Protein AF-A0A094FJX5-F1 (afdb_monomer_lite)

Secondary structure (DSSP, 8-state):
-----PPP-------S-----PPPP---------HHHHHHHHS-GGGSPPPSEEEEEE-SSTTS---EEEEEE--TT--TTS---S---------SBTTTEEESS--SS--STTSEEESSTTHHHHHHHIIIII-

Foldseek 3Di:
DDDDDDDDDDDDDDPPDDPDDDDDDPDPPPDPDDPVNVVLVPDDPVPHDPDQWDWDFDDPDPPGDTDDIDIDGHDPPDDPPDDPPDDDDDDDDWDDELTQKYFCVNDPDDDDPVRIDGNDPCSVVVVVCCVPPPD

Sequence (135 aa):
MSSSGRDPKRKNDDRDDKPISPPPIKRKVQSKTTKDAVSSFFKPTSQKPPEPITWSERAVNEDTPTTLVVGKYVPPGTSNDAPPTAPRKKIAAFDLDWTLVKSISGKKFVFDAGDWKWWHPNVPLLLRKLYHEEG

Radius of gyration: 32.46 Å; chains: 1; bounding box: 49×88×65 Å

Structure (mmCIF, N/CA/C/O backbone):
data_AF-A0A094FJX5-F1
#
_entry.id   AF-A0A094FJX5-F1
#
loop_
_atom_site.group_PDB
_atom_site.id
_atom_site.type_symbol
_atom_site.label_atom_id
_atom_site.label_alt_id
_atom_site.label_comp_id
_atom_site.label_asym_id
_atom_site.label_entity_id
_atom_site.label_seq_id
_atom_site.pdbx_PDB_ins_code
_atom_site.Cartn_x
_atom_site.Cartn_y
_atom_site.Cartn_z
_atom_site.occupancy
_atom_site.B_iso_or_equiv
_atom_site.auth_seq_id
_atom_site.auth_comp_id
_atom_site.auth_asym_id
_atom_site.auth_atom_id
_atom_site.pdbx_PDB_model_num
ATOM 1 N N . MET A 1 1 ? 12.067 69.568 -34.527 1.00 37.62 1 MET A N 1
ATOM 2 C CA . MET A 1 1 ? 11.034 69.302 -35.550 1.00 37.62 1 MET A CA 1
ATOM 3 C C . MET A 1 1 ? 10.318 68.013 -35.168 1.00 37.62 1 MET A C 1
ATOM 5 O O . MET A 1 1 ? 11.012 67.048 -34.888 1.00 37.62 1 MET A O 1
ATOM 9 N N . SER A 1 2 ? 8.982 68.081 -35.095 1.00 42.41 2 SER A N 1
ATOM 10 C CA . SER A 1 2 ? 7.956 67.010 -35.101 1.00 42.41 2 SER A CA 1
ATOM 11 C C . SER A 1 2 ? 8.112 65.835 -34.117 1.00 42.41 2 SER A C 1
ATOM 13 O O . SER A 1 2 ? 8.996 65.012 -34.278 1.00 42.41 2 SER A O 1
ATOM 15 N N . SER A 1 3 ? 7.374 65.708 -33.005 1.00 38.97 3 SER A N 1
ATOM 16 C CA . SER A 1 3 ? 5.913 65.596 -32.771 1.00 38.97 3 SER A CA 1
ATOM 17 C C . SER A 1 3 ? 5.235 64.362 -33.383 1.00 38.97 3 SER A C 1
ATOM 19 O O . SER A 1 3 ? 5.080 64.294 -34.599 1.00 38.97 3 SER A O 1
ATOM 21 N N . SER A 1 4 ? 4.750 63.458 -32.524 1.00 41.53 4 SER A N 1
ATOM 22 C CA . SER A 1 4 ? 3.463 62.717 -32.576 1.00 41.53 4 SER A CA 1
ATOM 23 C C . SER A 1 4 ? 3.605 61.424 -31.754 1.00 41.53 4 SER A C 1
ATOM 25 O O . SER A 1 4 ? 4.657 60.805 -31.771 1.00 41.53 4 SER A O 1
ATOM 27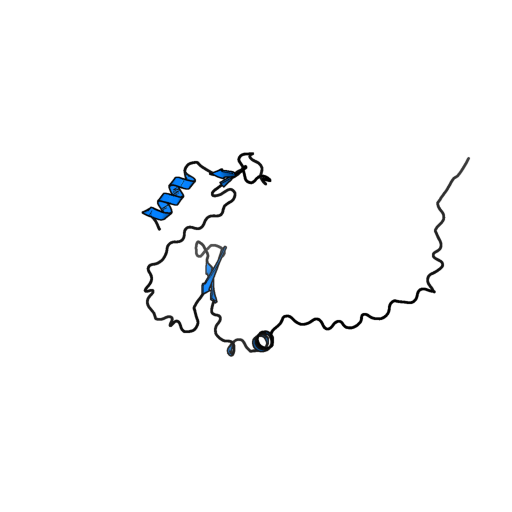 N N . GLY A 1 5 ? 2.654 60.956 -30.953 1.00 40.41 5 GLY A N 1
ATOM 28 C CA . GLY A 1 5 ? 1.347 61.452 -30.539 1.00 40.41 5 GLY A CA 1
ATOM 29 C C . GLY A 1 5 ? 0.908 60.596 -29.341 1.00 40.41 5 GLY A C 1
ATOM 30 O O . GLY A 1 5 ? 1.173 59.399 -29.310 1.00 40.41 5 GLY A O 1
ATOM 31 N N . ARG A 1 6 ? 0.321 61.217 -28.313 1.00 47.03 6 ARG A N 1
ATOM 32 C CA . ARG A 1 6 ? -0.263 60.515 -27.158 1.00 47.03 6 ARG A CA 1
ATOM 33 C C . ARG A 1 6 ? -1.703 60.145 -27.502 1.00 47.03 6 ARG A C 1
ATOM 35 O O . ARG A 1 6 ? -2.463 61.031 -27.888 1.00 47.03 6 ARG A O 1
ATOM 42 N N . ASP A 1 7 ? -2.058 58.873 -27.345 1.00 51.75 7 ASP A N 1
ATOM 43 C CA . ASP A 1 7 ? -3.420 58.379 -27.555 1.00 51.75 7 ASP A CA 1
ATOM 44 C C . ASP A 1 7 ? -4.435 59.080 -26.630 1.00 51.75 7 ASP A C 1
ATOM 46 O O . ASP A 1 7 ? -4.179 59.238 -25.428 1.00 51.75 7 ASP A O 1
ATOM 50 N N . PRO A 1 8 ? -5.598 59.510 -27.152 1.00 49.91 8 PRO A N 1
ATOM 51 C CA . PRO A 1 8 ? -6.597 60.207 -26.364 1.00 49.91 8 PRO A CA 1
ATOM 52 C C . PRO A 1 8 ? -7.368 59.258 -25.437 1.00 49.91 8 PRO A C 1
ATOM 54 O O . PRO A 1 8 ? -7.879 58.203 -25.815 1.00 49.91 8 PRO A O 1
ATOM 57 N N . LYS A 1 9 ? -7.486 59.714 -24.190 1.00 46.53 9 LYS A N 1
ATOM 58 C CA . LYS A 1 9 ? -8.285 59.161 -23.095 1.00 46.53 9 LYS A CA 1
ATOM 59 C C . LYS A 1 9 ? -9.744 58.998 -23.546 1.00 46.53 9 LYS A C 1
ATOM 61 O O . LYS A 1 9 ? -10.448 59.992 -23.720 1.00 46.53 9 LYS A O 1
ATOM 66 N N . ARG A 1 10 ? -10.207 57.757 -23.739 1.00 48.19 10 ARG A N 1
ATOM 67 C CA . ARG A 1 10 ? -11.622 57.475 -24.029 1.00 48.19 10 ARG A CA 1
ATOM 68 C C . ARG A 1 10 ? -12.478 57.887 -22.828 1.00 48.19 10 ARG A C 1
ATOM 70 O O . ARG A 1 10 ? -12.271 57.422 -21.708 1.00 48.19 10 ARG A O 1
ATOM 77 N N . LYS A 1 11 ? -13.401 58.808 -23.092 1.00 43.72 11 LYS A N 1
ATOM 78 C CA . LYS A 1 11 ? -14.428 59.320 -22.187 1.00 43.72 11 LYS A CA 1
ATOM 79 C C . LYS A 1 11 ? -15.484 58.217 -22.025 1.00 43.72 11 LYS A C 1
ATOM 81 O O . LYS A 1 11 ? -16.047 57.781 -23.022 1.00 43.72 11 LYS A O 1
ATOM 86 N N . ASN A 1 12 ? -15.684 57.724 -20.803 1.00 49.75 12 ASN A N 1
ATOM 87 C CA . ASN A 1 12 ? -16.819 56.860 -20.475 1.00 49.75 12 ASN A CA 1
ATOM 88 C C . ASN A 1 12 ? -18.057 57.755 -20.367 1.00 49.75 12 ASN A C 1
ATOM 90 O O . ASN A 1 12 ? -18.264 58.371 -19.325 1.00 49.75 12 ASN A O 1
ATOM 94 N N . ASP A 1 13 ? -18.813 57.843 -21.451 1.00 53.38 13 ASP A N 1
ATOM 95 C CA . ASP A 1 13 ? -20.212 58.275 -21.473 1.00 53.38 13 ASP A CA 1
ATOM 96 C C . ASP A 1 13 ? -21.046 57.025 -21.812 1.00 53.38 13 ASP A C 1
ATOM 98 O O . ASP A 1 13 ? -20.524 56.138 -22.483 1.00 53.38 13 ASP A O 1
ATOM 102 N N . ASP A 1 14 ? -22.284 56.938 -21.324 1.00 50.56 14 ASP A N 1
ATOM 103 C CA . ASP A 1 14 ? -23.215 55.783 -21.367 1.00 50.56 14 ASP A CA 1
ATOM 104 C C . ASP A 1 14 ? -23.138 54.788 -20.195 1.00 50.56 14 ASP A C 1
ATOM 106 O O . ASP A 1 14 ? -22.933 53.581 -20.358 1.00 50.56 14 ASP A O 1
ATOM 110 N N . ARG A 1 15 ? -23.371 55.289 -18.974 1.00 55.66 15 ARG A N 1
ATOM 111 C CA . ARG A 1 15 ? -23.609 54.457 -17.780 1.00 55.66 15 ARG A CA 1
ATOM 112 C C . ARG A 1 15 ? -25.018 54.528 -17.192 1.00 55.66 15 ARG A C 1
ATOM 114 O O . ARG A 1 15 ? -25.175 54.034 -16.085 1.00 55.66 15 ARG A O 1
ATOM 121 N N . ASP A 1 16 ? -26.030 55.024 -17.900 1.00 55.56 16 ASP A N 1
ATOM 122 C CA . ASP A 1 16 ? -27.320 55.294 -17.240 1.00 55.56 16 ASP A CA 1
ATOM 123 C C . ASP A 1 16 ? -28.585 54.714 -17.890 1.00 55.56 16 ASP A C 1
ATOM 125 O O . ASP A 1 16 ? -29.664 55.162 -17.544 1.00 55.56 16 ASP A O 1
ATOM 129 N N . ASP A 1 17 ? -28.521 53.663 -18.723 1.00 59.66 17 ASP A N 1
ATOM 130 C CA . ASP A 1 17 ? -29.757 52.996 -19.198 1.00 59.66 17 ASP A CA 1
ATOM 131 C C . ASP A 1 17 ? -29.590 51.495 -19.512 1.00 59.66 17 ASP A C 1
ATOM 133 O O . ASP A 1 17 ? -29.802 51.021 -20.631 1.00 59.66 17 ASP A O 1
ATOM 137 N N . LYS A 1 18 ? -29.224 50.685 -18.509 1.00 59.09 18 LYS A N 1
ATOM 138 C CA . LYS A 1 18 ? -29.411 49.223 -18.595 1.00 59.09 18 LYS A CA 1
ATOM 139 C C . LYS A 1 18 ? -30.232 48.724 -17.408 1.00 59.09 18 LYS A C 1
ATOM 141 O O . LYS A 1 18 ? -29.793 48.910 -16.273 1.00 59.09 18 LYS A O 1
ATOM 146 N N . PRO A 1 19 ? -31.394 48.076 -17.628 1.00 58.66 19 PRO A N 1
ATOM 147 C CA . PRO A 1 19 ? -32.206 47.565 -16.534 1.00 58.66 19 PRO A CA 1
ATOM 148 C C . PRO A 1 19 ? -31.399 46.536 -15.737 1.00 58.66 19 PRO A C 1
ATOM 150 O O . PRO A 1 19 ? -30.938 45.521 -16.264 1.00 58.66 19 PRO A O 1
ATOM 153 N N . ILE A 1 20 ? -31.192 46.846 -14.458 1.00 62.75 20 ILE A N 1
ATOM 154 C CA . ILE A 1 20 ? -30.514 45.991 -13.486 1.00 62.75 20 ILE A CA 1
ATOM 155 C C . ILE A 1 20 ? -31.331 44.702 -13.349 1.00 62.75 20 ILE A C 1
ATOM 157 O O . ILE A 1 20 ? -32.543 44.737 -13.138 1.00 62.75 20 ILE A O 1
ATOM 161 N N . SER A 1 21 ? -30.650 43.566 -13.517 1.00 62.75 21 SER A N 1
ATOM 162 C CA . SER A 1 21 ? -31.207 42.213 -13.399 1.00 62.75 21 SER A CA 1
ATOM 163 C C . SER A 1 21 ? -32.094 42.068 -12.152 1.00 62.75 21 SER A C 1
ATOM 165 O O . SER A 1 21 ? -31.715 42.570 -11.090 1.00 62.75 21 SER A O 1
ATOM 167 N N . PRO A 1 22 ? -33.227 41.338 -12.221 1.00 68.19 22 PRO A N 1
ATOM 168 C CA . PRO A 1 22 ? -34.081 41.138 -11.057 1.00 68.19 22 PRO A CA 1
ATOM 169 C C . PRO A 1 22 ? -33.326 40.402 -9.935 1.00 68.19 22 PRO A C 1
ATOM 171 O O . PRO A 1 22 ? -32.375 39.658 -10.213 1.00 68.19 22 PRO A O 1
ATOM 174 N N . PRO A 1 23 ? -33.735 40.596 -8.664 1.00 65.81 23 PRO A N 1
ATOM 175 C CA . PRO A 1 23 ? -33.085 39.963 -7.525 1.00 65.81 23 PRO A CA 1
ATOM 176 C C . PRO A 1 23 ? -33.117 38.433 -7.666 1.00 65.81 23 PRO A C 1
ATOM 178 O O . PRO A 1 23 ? -34.109 37.885 -8.161 1.00 65.81 23 PRO A O 1
ATOM 181 N N . PRO A 1 24 ? -32.069 37.717 -7.213 1.00 63.75 24 PRO A N 1
ATOM 182 C CA . PRO A 1 24 ? -32.033 36.264 -7.288 1.00 63.75 24 PRO A CA 1
ATOM 183 C C . PRO A 1 24 ? -33.261 35.665 -6.598 1.00 63.75 24 PRO A C 1
ATOM 185 O O . PRO A 1 24 ? -33.479 35.865 -5.400 1.00 63.75 24 PRO A O 1
ATOM 188 N N . ILE A 1 25 ? -34.065 34.910 -7.350 1.00 62.53 25 ILE A N 1
ATOM 189 C CA . ILE A 1 25 ? -35.153 34.105 -6.793 1.00 62.53 25 ILE A CA 1
ATOM 190 C C . ILE A 1 25 ? -34.519 33.189 -5.748 1.00 62.53 25 ILE A C 1
ATOM 192 O O . ILE A 1 25 ? -33.605 32.427 -6.072 1.00 62.53 25 ILE A O 1
ATOM 196 N N . LYS A 1 26 ? -34.973 33.278 -4.490 1.00 62.00 26 LYS A N 1
ATOM 197 C CA . LYS A 1 26 ? -34.487 32.439 -3.387 1.00 62.00 26 LYS A CA 1
ATOM 198 C C . LYS A 1 26 ? -34.705 30.966 -3.745 1.00 62.00 26 LYS A C 1
ATOM 200 O O . LYS A 1 26 ? -35.761 30.399 -3.472 1.00 62.00 26 LYS A O 1
ATOM 205 N N . ARG A 1 27 ? -33.709 30.327 -4.362 1.00 62.47 27 ARG A N 1
ATOM 206 C CA . ARG A 1 27 ? -33.681 28.876 -4.544 1.00 62.47 27 ARG A CA 1
ATOM 207 C C . ARG A 1 27 ? -33.626 28.273 -3.146 1.00 62.47 27 ARG A C 1
ATOM 209 O O 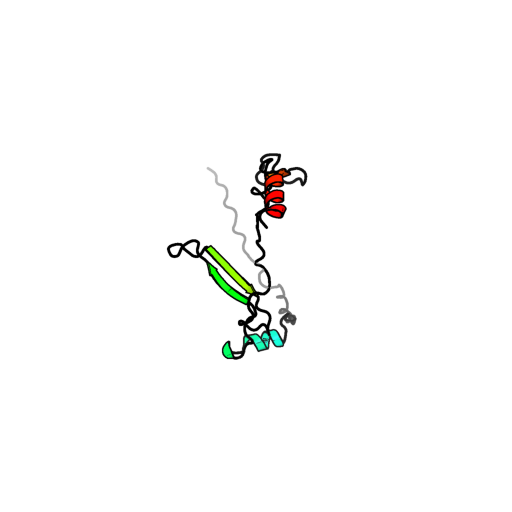. ARG A 1 27 ? -32.652 28.478 -2.425 1.00 62.47 27 ARG A O 1
ATOM 216 N N . LYS A 1 28 ? -34.672 27.542 -2.749 1.00 63.03 28 LYS A N 1
ATOM 217 C CA . LYS A 1 28 ? -34.609 26.674 -1.570 1.00 63.03 28 LYS A CA 1
ATOM 218 C C . LYS A 1 28 ? -33.540 25.622 -1.847 1.00 63.03 28 LYS A C 1
ATOM 220 O O . LYS A 1 28 ? -33.779 24.664 -2.575 1.00 63.03 28 LYS A O 1
ATOM 225 N N . VAL A 1 29 ? -32.350 25.835 -1.296 1.00 62.81 29 VAL A N 1
ATOM 226 C CA . VAL A 1 29 ? -31.304 24.818 -1.246 1.00 62.81 29 VAL A CA 1
ATOM 227 C C . VAL A 1 29 ? -31.840 23.719 -0.336 1.00 62.81 29 VAL A C 1
ATOM 229 O O . VAL A 1 29 ? -32.007 23.935 0.863 1.00 62.81 29 VAL A O 1
ATOM 232 N N . GLN A 1 30 ? -32.189 22.563 -0.902 1.00 67.19 30 GLN A N 1
ATOM 233 C CA . GLN A 1 30 ? -32.519 21.392 -0.095 1.00 67.19 30 GLN A CA 1
ATOM 234 C C . GLN A 1 30 ? -31.273 21.012 0.707 1.00 67.19 30 GLN A C 1
ATOM 236 O O . GLN A 1 30 ? -30.253 20.616 0.140 1.00 67.19 30 GLN A O 1
ATOM 241 N N . SER A 1 31 ? -31.336 21.173 2.029 1.00 68.44 31 SER A N 1
ATOM 242 C CA . SER A 1 31 ? -30.264 20.736 2.913 1.00 68.44 31 SER A CA 1
ATOM 243 C C . SER A 1 31 ? -30.155 19.216 2.838 1.00 68.44 31 SER A C 1
ATOM 245 O O . SER A 1 31 ? -31.127 18.509 3.092 1.00 68.44 31 SER A O 1
ATOM 247 N N . LYS A 1 32 ? -28.961 18.702 2.535 1.00 79.06 32 LYS A N 1
ATOM 248 C CA . LYS A 1 32 ? -28.669 17.258 2.581 1.00 79.06 32 LYS A CA 1
ATOM 249 C C . LYS A 1 32 ? -28.579 16.707 4.014 1.00 79.06 32 LYS A C 1
ATOM 251 O O . LYS A 1 32 ? -28.289 15.531 4.200 1.00 79.06 32 LYS A O 1
ATOM 256 N N . THR A 1 33 ? -28.772 17.547 5.029 1.00 76.06 33 THR A N 1
ATOM 257 C CA . THR A 1 33 ? -28.683 17.167 6.439 1.00 76.06 33 THR A CA 1
ATOM 258 C C . THR A 1 33 ? -29.986 16.519 6.909 1.00 76.06 33 THR A C 1
ATOM 260 O O . THR A 1 33 ? -31.082 16.987 6.599 1.00 76.06 33 THR A O 1
ATOM 263 N N . THR A 1 34 ? -29.880 15.427 7.665 1.00 82.56 34 THR A N 1
ATOM 264 C CA . THR A 1 34 ? -31.040 14.750 8.260 1.00 82.56 34 THR A CA 1
ATOM 265 C C . THR A 1 34 ? -31.442 15.432 9.568 1.00 82.56 34 THR A C 1
ATOM 267 O O . THR A 1 34 ? -30.601 16.007 10.262 1.00 82.56 34 THR A O 1
ATOM 270 N N . LYS A 1 35 ? -32.728 15.355 9.941 1.00 80.62 35 LYS A N 1
ATOM 271 C CA . LYS A 1 35 ? -33.215 15.876 11.235 1.00 80.62 35 LYS A CA 1
ATOM 272 C C . LYS A 1 35 ? -32.438 15.284 12.416 1.00 80.62 35 LYS A C 1
ATOM 274 O O . LYS A 1 35 ? -32.159 16.002 13.371 1.00 80.62 35 LYS A O 1
ATOM 279 N N . ASP A 1 36 ? -32.027 14.023 12.308 1.00 81.00 36 ASP A N 1
ATOM 280 C CA . ASP A 1 36 ? -31.215 13.346 13.321 1.00 81.00 36 ASP A CA 1
ATOM 281 C C . ASP A 1 36 ? -29.782 13.874 13.389 1.00 81.00 36 ASP A C 1
ATOM 283 O O . ASP A 1 36 ? -29.238 14.021 14.483 1.00 81.00 36 ASP A O 1
ATOM 287 N N . ALA A 1 37 ? -29.172 14.214 12.249 1.00 79.44 37 ALA A N 1
ATOM 288 C CA . ALA A 1 37 ? -27.855 14.844 12.234 1.00 79.44 37 ALA A CA 1
ATOM 289 C C . ALA A 1 37 ? -27.901 16.230 12.889 1.00 79.44 37 ALA A C 1
ATOM 291 O O . ALA A 1 37 ? -27.030 16.558 13.693 1.00 79.44 37 ALA A O 1
ATOM 292 N N . VAL A 1 38 ? -28.943 17.020 12.599 1.00 80.94 38 VAL A N 1
ATOM 293 C CA . VAL A 1 38 ? -29.121 18.345 13.211 1.00 80.94 38 VAL A CA 1
ATOM 294 C C . VAL A 1 38 ? -29.396 18.219 14.712 1.00 80.94 38 VAL A C 1
ATOM 296 O O . VAL A 1 38 ? -28.751 18.902 15.500 1.00 80.94 38 VAL A O 1
ATOM 299 N N . SER A 1 39 ? -30.289 17.321 15.141 1.00 79.94 39 SER A N 1
ATOM 300 C CA . SER A 1 39 ? -30.586 17.133 16.569 1.00 79.94 39 SER A CA 1
ATOM 301 C C . SER A 1 39 ? -29.379 16.607 17.349 1.00 79.94 39 SER A C 1
ATOM 303 O O . SER A 1 39 ? -29.126 17.054 18.463 1.00 79.94 39 SER A O 1
ATOM 305 N N . SER A 1 40 ? -28.585 15.717 16.751 1.00 80.50 40 SER A N 1
ATOM 306 C CA . SER A 1 40 ? -27.364 15.185 17.364 1.00 80.50 40 SER A CA 1
ATOM 307 C C . SER A 1 40 ? -26.227 16.206 17.439 1.00 80.50 40 SER A C 1
ATOM 309 O O . SER A 1 40 ? -25.325 16.026 18.254 1.00 80.50 40 SER A O 1
ATOM 311 N N . PHE A 1 41 ? -26.251 17.262 16.618 1.00 82.25 41 PHE A N 1
ATOM 312 C CA . PHE A 1 41 ? -25.250 18.334 16.638 1.00 82.25 41 PHE A CA 1
ATOM 313 C C . PHE A 1 41 ? -25.404 19.256 17.855 1.00 82.25 41 PHE A C 1
ATOM 315 O O . PHE A 1 41 ? -24.412 19.717 18.407 1.00 82.25 41 PHE A O 1
ATOM 322 N N . PHE A 1 42 ? -26.643 19.494 18.297 1.00 86.00 42 PHE A N 1
ATOM 323 C CA . PHE A 1 42 ? -26.942 20.360 19.445 1.00 86.00 42 PHE A CA 1
ATOM 324 C C . PHE A 1 42 ? -27.024 19.617 20.786 1.00 86.00 42 PHE A C 1
ATOM 326 O O . PHE A 1 42 ? -27.188 20.255 21.826 1.00 86.00 42 PHE A O 1
ATOM 333 N N . LYS A 1 43 ? -26.919 18.282 20.797 1.00 86.56 43 LYS A N 1
ATOM 334 C CA . LYS A 1 43 ? -26.861 17.515 22.047 1.00 86.56 43 LYS A CA 1
ATOM 335 C C . LYS A 1 43 ? -25.508 17.739 22.732 1.00 86.56 43 LYS A C 1
ATOM 337 O O . LYS A 1 43 ? -24.479 17.560 22.078 1.00 86.56 43 LYS A O 1
ATOM 342 N N . PRO A 1 44 ? -25.484 18.067 24.037 1.00 85.75 44 PRO A N 1
ATOM 343 C CA . PRO A 1 44 ? -24.249 18.076 24.813 1.00 85.75 44 PRO A CA 1
ATOM 344 C C . PRO A 1 44 ? -23.527 16.732 24.690 1.00 85.75 44 PRO A C 1
ATOM 346 O O . PRO A 1 44 ? -24.179 15.688 24.643 1.00 85.75 44 PRO A O 1
ATOM 349 N N . THR A 1 45 ? -22.193 16.745 24.692 1.00 76.94 45 THR A N 1
ATOM 350 C CA . THR A 1 45 ? -21.361 15.534 24.559 1.00 76.94 45 THR A CA 1
ATOM 351 C C . THR A 1 45 ? -21.767 14.427 25.539 1.00 76.94 45 THR A C 1
ATOM 353 O O . THR A 1 45 ? -21.753 13.259 25.173 1.00 76.94 45 THR A O 1
ATOM 356 N N . SER A 1 46 ? -22.220 14.785 26.745 1.00 79.88 46 SER A N 1
ATOM 357 C CA . SER A 1 46 ? -22.694 13.843 27.770 1.00 79.88 46 SER A CA 1
ATOM 358 C C . SER A 1 46 ? -23.986 13.092 27.418 1.00 79.88 46 SER A C 1
ATOM 360 O O . SER A 1 46 ? -24.249 12.045 27.998 1.00 79.88 46 SER A O 1
ATOM 362 N N . GLN A 1 47 ? -24.800 13.611 26.494 1.00 81.88 47 GLN A N 1
ATOM 363 C CA . GLN A 1 47 ? -26.066 13.006 26.051 1.00 81.88 47 GLN A CA 1
ATOM 364 C C . GLN A 1 47 ? -25.944 12.287 24.703 1.00 81.88 47 GLN A C 1
ATOM 366 O O . GLN A 1 47 ? -26.926 11.735 24.193 1.00 81.88 47 GLN A O 1
ATOM 371 N N . LYS A 1 48 ? -24.763 12.331 24.082 1.00 81.00 48 LYS A N 1
ATOM 372 C CA . LYS A 1 48 ? -24.496 11.626 22.833 1.00 81.00 48 LYS A CA 1
ATOM 373 C C . LYS A 1 48 ? -24.139 10.171 23.155 1.00 81.00 48 LYS A C 1
ATOM 375 O O . LYS A 1 48 ? -23.434 9.933 24.135 1.00 81.00 48 LYS A O 1
ATOM 380 N N . PRO A 1 49 ? -24.597 9.191 22.356 1.00 76.50 49 PRO A N 1
ATOM 381 C CA . PRO A 1 49 ? -24.084 7.833 22.466 1.00 76.50 49 PRO A CA 1
ATOM 382 C C . PRO A 1 49 ? -22.550 7.839 22.364 1.00 76.50 49 PRO A C 1
ATOM 384 O O . PRO A 1 49 ? -22.023 8.641 21.584 1.00 76.50 49 PRO A O 1
ATOM 387 N N . PRO A 1 50 ? -21.840 6.971 23.109 1.00 75.81 50 PRO A N 1
ATOM 388 C CA . PRO A 1 50 ? -20.393 6.845 22.993 1.00 75.81 50 PRO A CA 1
ATOM 389 C C . PRO A 1 50 ? -19.984 6.650 21.535 1.00 75.81 50 PRO A C 1
ATOM 391 O O . PRO A 1 50 ? -20.613 5.873 20.809 1.00 75.81 50 PRO A O 1
ATOM 394 N N . GLU A 1 51 ? -18.945 7.362 21.099 1.00 77.94 51 GLU A N 1
ATOM 395 C CA . GLU A 1 51 ? -18.439 7.170 19.748 1.00 77.94 51 GLU A CA 1
ATOM 396 C C . GLU A 1 51 ? -17.928 5.737 19.603 1.00 77.94 51 GLU A C 1
ATOM 398 O O . GLU A 1 51 ? -17.186 5.250 20.459 1.00 77.94 51 GLU A O 1
ATOM 403 N N . PRO A 1 52 ? -18.292 5.043 18.515 1.00 83.62 52 PRO A N 1
ATOM 404 C CA . PRO A 1 52 ? -17.878 3.666 18.326 1.00 83.62 52 PRO A CA 1
ATOM 405 C C . PRO A 1 52 ? -16.406 3.571 17.917 1.00 83.62 52 PRO A C 1
ATOM 407 O O . PRO A 1 52 ? -15.937 2.482 17.628 1.00 83.62 52 PRO A O 1
ATOM 410 N N . ILE A 1 53 ? -15.670 4.681 17.824 1.00 88.25 53 ILE A N 1
ATOM 411 C CA . ILE A 1 53 ? -14.247 4.700 17.491 1.00 88.25 53 ILE A CA 1
ATOM 412 C C . ILE A 1 53 ? -13.498 5.379 18.632 1.00 88.25 53 ILE A C 1
ATOM 414 O O . ILE A 1 53 ? -13.774 6.522 18.974 1.00 88.25 53 ILE A O 1
ATOM 418 N N . THR A 1 54 ? -12.517 4.682 19.196 1.00 87.88 54 THR A N 1
ATOM 419 C CA . THR A 1 54 ? -11.549 5.264 20.129 1.00 87.88 54 THR A CA 1
ATOM 420 C C . THR A 1 54 ? -10.290 5.649 19.367 1.00 87.88 54 THR A C 1
ATOM 422 O O . THR A 1 54 ? -9.681 4.798 18.716 1.00 87.88 54 THR A O 1
ATOM 425 N N . TRP A 1 55 ? -9.892 6.915 19.457 1.00 88.50 55 TRP A N 1
ATOM 426 C CA . TRP A 1 55 ? -8.671 7.428 18.839 1.00 88.50 55 TRP A CA 1
ATOM 427 C C . TRP A 1 55 ? -7.508 7.428 19.835 1.00 88.50 55 TRP A C 1
ATOM 429 O O . TRP A 1 55 ? -7.686 7.757 21.004 1.00 88.50 55 TRP A O 1
ATOM 439 N N . SER A 1 56 ? -6.316 7.062 19.370 1.00 90.06 56 SER A N 1
ATOM 440 C CA . SER A 1 56 ? 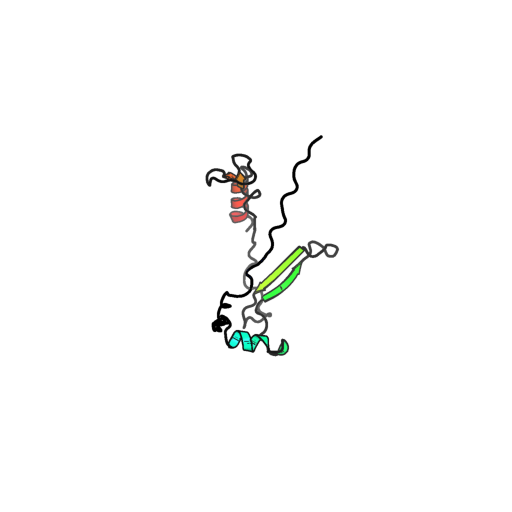-5.074 7.111 20.150 1.00 90.06 56 SER A CA 1
ATOM 441 C C . SER A 1 56 ? -3.905 7.521 19.264 1.00 90.06 56 SER A C 1
ATOM 443 O O . SER A 1 56 ? -3.803 7.034 18.136 1.00 90.06 56 SER A O 1
ATOM 445 N N . GLU A 1 57 ? -3.006 8.353 19.777 1.00 91.94 57 GLU A N 1
ATOM 446 C CA . GLU A 1 57 ? -1.747 8.692 19.113 1.00 91.94 57 GLU A CA 1
ATOM 447 C C . GLU A 1 57 ? -0.640 7.714 19.519 1.00 91.94 57 GLU A C 1
ATOM 449 O O . GLU A 1 57 ? -0.631 7.197 20.638 1.00 91.94 57 GLU A O 1
ATOM 454 N N . ARG A 1 58 ? 0.292 7.429 18.607 1.00 87.81 58 ARG A N 1
ATOM 455 C CA . ARG A 1 58 ? 1.450 6.569 18.863 1.00 87.81 58 ARG A CA 1
ATOM 456 C C . ARG A 1 58 ? 2.739 7.241 18.408 1.00 87.81 58 ARG A C 1
ATOM 458 O O . ARG A 1 58 ? 2.808 7.808 17.315 1.00 87.81 58 ARG A O 1
ATOM 465 N N . ALA A 1 59 ? 3.754 7.115 19.252 1.00 86.88 59 ALA A N 1
ATOM 466 C CA . ALA A 1 59 ? 5.140 7.440 18.959 1.00 86.88 59 ALA A CA 1
ATOM 467 C C . ALA A 1 59 ? 5.958 6.145 18.853 1.00 86.88 59 ALA A C 1
ATOM 469 O O . ALA A 1 59 ? 5.521 5.086 19.312 1.00 86.88 59 ALA A O 1
ATOM 470 N N . VAL A 1 60 ? 7.132 6.221 18.226 1.00 87.31 60 VAL A N 1
ATOM 471 C CA . VAL A 1 60 ? 8.048 5.071 18.146 1.00 87.31 60 VAL A CA 1
ATOM 472 C C . VAL A 1 60 ? 8.680 4.814 19.514 1.00 87.31 60 VAL A C 1
ATOM 474 O O . VAL A 1 60 ? 8.738 3.670 19.949 1.00 87.31 60 VAL A O 1
ATOM 477 N N . ASN A 1 61 ? 9.084 5.890 20.195 1.00 87.38 61 ASN A N 1
ATOM 478 C CA . ASN A 1 61 ? 9.625 5.909 21.555 1.00 87.38 61 ASN A CA 1
ATOM 479 C C . ASN A 1 61 ? 8.995 7.069 22.348 1.00 87.38 61 ASN A C 1
ATOM 481 O O . ASN A 1 61 ? 8.481 8.009 21.737 1.00 87.38 61 ASN A O 1
ATOM 485 N N . GLU A 1 62 ? 9.085 7.043 23.682 1.00 82.75 62 GLU A N 1
ATOM 486 C CA . GLU A 1 62 ? 8.499 8.088 24.544 1.00 82.75 62 GLU A CA 1
ATOM 487 C C . GLU A 1 62 ? 9.049 9.496 24.257 1.00 82.75 62 GLU A C 1
ATOM 489 O O . GLU A 1 62 ? 8.301 10.467 24.308 1.00 82.75 62 GLU A O 1
ATOM 494 N N . ASP A 1 63 ? 10.314 9.599 23.843 1.00 89.88 63 ASP A N 1
ATOM 495 C CA . ASP A 1 63 ? 10.978 10.880 23.559 1.00 89.88 63 ASP A CA 1
ATOM 496 C C . ASP A 1 63 ? 10.771 11.394 22.119 1.00 89.88 63 ASP A C 1
ATOM 498 O O . ASP A 1 63 ? 11.381 12.383 21.709 1.00 89.88 63 ASP A O 1
ATOM 502 N N . THR A 1 64 ? 9.951 10.716 21.306 1.00 90.06 64 THR A N 1
ATOM 503 C CA . THR A 1 64 ? 9.728 11.092 19.899 1.00 90.06 64 THR A CA 1
ATOM 504 C C . THR A 1 64 ? 8.341 11.694 19.681 1.00 90.06 64 THR A C 1
ATOM 506 O O . THR A 1 64 ? 7.379 11.227 20.289 1.00 90.06 64 THR A O 1
ATOM 509 N N . PRO A 1 65 ? 8.196 12.693 18.788 1.00 88.81 65 PRO A N 1
ATOM 510 C CA . PRO A 1 65 ? 6.884 13.210 18.414 1.00 88.81 65 PRO A CA 1
ATOM 511 C C . PRO A 1 65 ? 5.956 12.095 17.921 1.00 88.81 65 PRO A C 1
ATOM 513 O O . PRO A 1 65 ? 6.402 11.142 17.273 1.00 88.81 65 PRO A O 1
ATOM 516 N N . THR A 1 66 ? 4.658 12.227 18.191 1.00 87.06 66 THR A N 1
ATOM 517 C CA . THR A 1 66 ? 3.652 11.294 17.682 1.00 87.06 66 THR A CA 1
ATOM 518 C C . THR A 1 66 ? 3.572 11.399 16.159 1.00 87.06 66 THR A C 1
ATOM 520 O O . THR A 1 66 ? 3.506 12.485 15.586 1.00 87.06 66 THR A O 1
ATOM 523 N N . THR A 1 67 ? 3.618 10.254 15.477 1.00 88.31 67 THR A N 1
ATOM 524 C CA . THR A 1 67 ? 3.596 10.190 14.002 1.00 88.31 67 THR A CA 1
ATOM 525 C C . THR A 1 67 ? 2.411 9.402 13.462 1.00 88.31 67 THR A C 1
ATOM 527 O O . THR A 1 67 ? 2.144 9.441 12.262 1.00 88.31 67 THR A O 1
ATOM 530 N N . LEU A 1 68 ? 1.681 8.693 14.330 1.00 85.69 68 LEU A N 1
ATOM 531 C CA . LEU A 1 68 ? 0.594 7.808 13.937 1.00 85.69 68 LEU A CA 1
ATOM 532 C C . LEU A 1 68 ? -0.655 8.051 14.784 1.00 85.69 68 LEU A C 1
ATOM 534 O O . LEU A 1 68 ? -0.608 7.991 16.010 1.00 85.69 68 LEU A O 1
ATOM 538 N N . VAL A 1 69 ? -1.792 8.227 14.114 1.00 92.25 69 VAL A N 1
ATOM 539 C CA . VAL A 1 69 ? -3.121 8.259 14.733 1.00 92.25 69 VAL A CA 1
ATOM 540 C C . VAL A 1 69 ? -3.821 6.932 14.443 1.00 92.25 69 VAL A C 1
ATOM 542 O O . VAL A 1 69 ? -3.919 6.510 13.293 1.00 92.25 69 VAL A O 1
ATOM 545 N N . VAL A 1 70 ? -4.305 6.257 15.485 1.00 89.88 70 VAL A N 1
ATOM 546 C CA . VAL A 1 70 ? -4.959 4.943 15.401 1.00 89.88 70 VAL A CA 1
ATOM 547 C C . VAL A 1 70 ? -6.403 5.055 15.873 1.00 89.88 70 VAL A C 1
ATOM 549 O O . VAL A 1 70 ? -6.644 5.462 17.006 1.00 89.88 70 VAL A O 1
ATOM 552 N N . GLY A 1 71 ? -7.353 4.654 15.026 1.00 90.50 71 GLY A N 1
ATOM 553 C CA . GLY A 1 71 ? -8.771 4.527 15.372 1.00 90.50 71 GLY A CA 1
ATOM 554 C C . GLY A 1 71 ? -9.153 3.066 15.602 1.00 90.50 71 GLY A C 1
ATOM 555 O O . GLY A 1 71 ? -9.034 2.241 14.698 1.00 90.50 71 GLY A O 1
ATOM 556 N N . LYS A 1 72 ? -9.621 2.728 16.806 1.00 87.12 72 LYS A N 1
ATOM 557 C CA . LYS A 1 72 ? -10.138 1.397 17.148 1.00 87.12 72 LYS A CA 1
ATOM 558 C C . LYS A 1 72 ? -11.661 1.429 17.154 1.00 87.12 72 LYS A C 1
ATOM 560 O O . LYS A 1 72 ? -12.247 2.074 18.019 1.00 87.12 72 LYS A O 1
ATOM 565 N N . TYR A 1 73 ? -12.294 0.703 16.235 1.00 84.62 73 TYR A N 1
ATOM 566 C CA . TYR A 1 73 ? -13.744 0.517 16.260 1.00 84.62 73 TYR A CA 1
ATOM 567 C C . TYR A 1 73 ? -14.146 -0.455 17.378 1.00 84.62 73 TYR A C 1
ATOM 569 O O . TYR A 1 73 ? -13.647 -1.581 17.444 1.00 84.62 73 TYR A O 1
ATOM 577 N N . VAL A 1 74 ? -15.044 -0.015 18.250 1.00 79.50 74 VAL A N 1
ATOM 578 C CA . VAL A 1 74 ? -15.683 -0.784 19.312 1.00 79.50 74 VAL A CA 1
ATOM 579 C C . VAL A 1 74 ? -17.188 -0.777 19.022 1.00 79.50 74 VAL A C 1
ATOM 581 O O . VAL A 1 74 ? -17.842 0.254 19.195 1.00 79.50 74 VAL A O 1
ATOM 584 N N . PRO A 1 75 ? -17.754 -1.899 18.540 1.00 76.19 75 PRO A N 1
ATOM 585 C CA . PRO A 1 75 ? -19.178 -1.980 18.262 1.00 76.19 75 PRO A CA 1
ATOM 586 C C . PRO A 1 75 ? -19.999 -1.729 19.538 1.00 76.19 75 PRO A C 1
ATOM 588 O O . PRO A 1 75 ? -19.648 -2.264 20.600 1.00 76.19 75 PRO A O 1
ATOM 591 N N . PRO A 1 76 ? -21.109 -0.975 19.455 1.00 70.88 76 PRO A N 1
ATOM 592 C CA . PRO A 1 76 ? -21.999 -0.768 20.592 1.00 70.88 76 PRO A CA 1
ATOM 593 C C . PRO A 1 76 ? -22.546 -2.116 21.089 1.00 70.88 76 PRO A C 1
ATOM 595 O O . PRO A 1 76 ? -23.068 -2.903 20.304 1.00 70.88 76 PRO A O 1
ATOM 598 N N . GLY A 1 77 ? -22.401 -2.386 22.390 1.00 69.94 77 GLY A N 1
ATOM 599 C CA . GLY A 1 77 ? -22.795 -3.655 23.021 1.00 69.94 77 GLY A CA 1
ATOM 600 C C . GLY A 1 77 ? -21.653 -4.654 23.251 1.00 69.94 77 GLY A C 1
ATOM 601 O O . GLY A 1 77 ? -21.882 -5.699 23.852 1.00 69.94 77 GLY A O 1
ATOM 602 N N . THR A 1 78 ? -20.424 -4.337 22.831 1.00 65.88 78 THR A N 1
ATOM 603 C CA . THR A 1 78 ? -19.238 -5.149 23.155 1.00 65.88 78 THR A CA 1
ATOM 604 C C . THR A 1 78 ? -18.753 -4.798 24.563 1.00 65.88 78 THR A C 1
ATOM 606 O O . THR A 1 78 ? -18.337 -3.664 24.801 1.00 65.88 78 THR A O 1
ATOM 609 N N . SER A 1 79 ? -18.806 -5.736 25.512 1.00 61.06 79 SER A N 1
ATOM 610 C CA . SER A 1 79 ? -18.199 -5.548 26.834 1.00 61.06 79 SER A CA 1
ATOM 611 C C . SER A 1 79 ? -16.672 -5.520 26.706 1.00 61.06 79 SER A C 1
ATOM 613 O O . SER A 1 79 ? -16.071 -6.402 26.093 1.00 61.06 79 SER A O 1
ATOM 615 N N . ASN A 1 80 ? -16.027 -4.506 27.291 1.00 59.22 80 ASN A N 1
ATOM 616 C CA . ASN A 1 80 ? -14.561 -4.385 27.303 1.00 59.22 80 ASN A CA 1
ATOM 617 C C . ASN A 1 80 ? -13.864 -5.514 28.092 1.00 59.22 80 ASN A C 1
ATOM 619 O O . ASN A 1 80 ? -12.649 -5.657 27.987 1.00 59.22 80 ASN A O 1
ATOM 623 N N . ASP A 1 81 ? -14.632 -6.316 28.836 1.00 57.44 81 ASP A N 1
ATOM 624 C CA . ASP A 1 81 ? -14.146 -7.401 29.695 1.00 57.44 81 ASP A CA 1
ATOM 625 C C . ASP A 1 81 ? -14.070 -8.762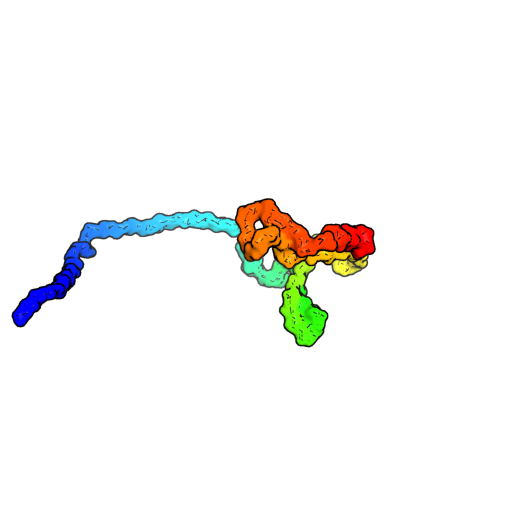 28.991 1.00 57.44 81 ASP A C 1
ATOM 627 O O . ASP A 1 81 ? -13.625 -9.744 29.586 1.00 57.44 81 ASP A O 1
ATOM 631 N N . ALA A 1 82 ? -14.499 -8.857 27.727 1.00 54.56 82 ALA A N 1
ATOM 632 C CA . ALA A 1 82 ? -14.314 -10.084 26.969 1.00 54.56 82 ALA A CA 1
ATOM 633 C C . ALA A 1 82 ? -12.812 -10.265 26.668 1.00 54.56 82 ALA A C 1
ATOM 635 O O . ALA A 1 82 ? -12.218 -9.403 26.006 1.00 54.56 82 ALA A O 1
ATOM 636 N N . PRO A 1 83 ? -12.170 -11.362 27.122 1.00 58.81 83 PRO A N 1
ATOM 637 C CA . PRO A 1 83 ? -10.793 -11.643 26.744 1.00 58.81 83 PRO A CA 1
ATOM 638 C C . PRO A 1 83 ? -10.707 -11.691 25.213 1.00 58.81 83 PRO A C 1
ATOM 640 O O . PRO A 1 83 ? -11.668 -12.110 24.566 1.00 58.81 83 PRO A O 1
ATOM 643 N N . PRO A 1 84 ? -9.595 -11.250 24.600 1.00 60.00 84 PRO A N 1
ATOM 644 C CA . PRO A 1 84 ? -9.449 -11.276 23.153 1.00 60.00 84 PRO A CA 1
ATOM 645 C C . PRO A 1 84 ? -9.450 -12.735 22.676 1.00 60.00 84 PRO A C 1
ATOM 647 O O . PRO A 1 84 ? -8.414 -13.387 22.636 1.00 60.00 84 PRO A O 1
ATOM 650 N N . THR A 1 85 ? -10.626 -13.263 22.334 1.00 57.25 85 THR A N 1
ATOM 651 C CA . THR A 1 85 ? -10.815 -14.667 21.935 1.00 57.25 85 THR A CA 1
ATOM 652 C C . THR A 1 85 ? -10.269 -14.945 20.535 1.00 57.25 85 THR A C 1
ATOM 654 O O . THR A 1 85 ? -10.122 -16.098 20.142 1.00 57.25 85 THR A O 1
ATOM 657 N N . ALA A 1 86 ? -9.959 -13.901 19.761 1.00 64.69 86 ALA A N 1
ATOM 658 C CA . ALA A 1 86 ? -9.366 -14.039 18.440 1.00 64.69 86 ALA A CA 1
ATOM 659 C C . ALA A 1 86 ? -7.832 -13.939 18.520 1.00 64.69 86 ALA A C 1
ATOM 661 O O . ALA A 1 86 ? -7.319 -12.979 19.109 1.00 64.69 86 ALA A O 1
ATOM 662 N N . PRO A 1 87 ? -7.084 -14.866 17.890 1.00 68.56 87 PRO A N 1
ATOM 663 C CA . PRO A 1 87 ? -5.643 -14.719 17.754 1.00 68.56 87 PRO A CA 1
ATOM 664 C C . PRO A 1 87 ? -5.329 -13.389 17.061 1.00 68.56 87 PRO A C 1
ATOM 666 O O . PRO A 1 87 ? -6.014 -12.976 16.119 1.00 68.56 87 PRO A O 1
ATOM 669 N N . ARG A 1 88 ? -4.297 -12.694 17.553 1.00 68.31 88 ARG A N 1
ATOM 670 C CA . ARG A 1 88 ? -3.819 -11.441 16.959 1.00 68.31 88 ARG A CA 1
ATOM 671 C C . ARG A 1 88 ? -3.447 -11.696 15.499 1.00 68.31 88 ARG A C 1
ATOM 673 O O . ARG A 1 88 ? -2.449 -12.355 15.232 1.00 68.31 88 ARG A O 1
ATOM 680 N N . LYS A 1 89 ? -4.234 -11.157 14.567 1.00 78.94 89 LYS A N 1
ATOM 681 C CA . LYS A 1 89 ? -3.897 -11.171 13.140 1.00 78.94 89 LYS A CA 1
ATOM 682 C C . LYS A 1 89 ? -2.737 -10.212 12.909 1.00 78.94 89 LYS A C 1
ATOM 684 O O . LYS A 1 89 ? -2.838 -9.035 13.260 1.00 78.94 89 LYS A O 1
ATOM 689 N N . LYS A 1 90 ? -1.645 -10.707 12.335 1.00 84.75 90 LYS A N 1
ATOM 690 C CA . LYS A 1 90 ? -0.557 -9.852 11.867 1.00 84.75 90 LYS A CA 1
ATOM 691 C C . LYS A 1 90 ? -0.952 -9.259 10.519 1.00 84.75 90 LYS A C 1
ATOM 693 O O . LYS A 1 90 ? -1.545 -9.935 9.685 1.00 84.75 90 LYS A O 1
ATOM 698 N N . ILE A 1 91 ? -0.654 -7.980 10.330 1.00 87.31 91 ILE A N 1
ATOM 699 C CA . ILE A 1 91 ? -0.909 -7.270 9.077 1.00 87.31 91 ILE A CA 1
ATOM 700 C C . ILE A 1 91 ? 0.412 -6.646 8.648 1.00 87.31 91 ILE A C 1
ATOM 702 O O . ILE A 1 91 ? 0.981 -5.844 9.386 1.00 87.31 91 ILE A O 1
ATOM 706 N N . ALA A 1 92 ? 0.878 -7.012 7.457 1.00 90.31 92 ALA A N 1
ATOM 707 C CA . ALA A 1 92 ? 1.950 -6.316 6.764 1.00 90.31 92 ALA A CA 1
ATOM 708 C C . ALA A 1 92 ? 1.315 -5.419 5.694 1.00 90.31 92 ALA A C 1
ATOM 710 O O . ALA A 1 92 ? 0.605 -5.910 4.818 1.00 90.31 92 ALA A O 1
ATOM 711 N N . ALA A 1 93 ? 1.529 -4.108 5.796 1.00 91.06 93 ALA A N 1
ATOM 712 C CA . ALA A 1 93 ? 1.006 -3.123 4.857 1.00 91.06 93 ALA A CA 1
ATOM 713 C C . ALA A 1 93 ? 2.167 -2.441 4.132 1.00 91.06 93 ALA A C 1
ATOM 715 O O . ALA A 1 93 ? 3.164 -2.080 4.758 1.00 91.06 93 ALA A O 1
ATOM 716 N N . PHE A 1 94 ? 2.018 -2.264 2.822 1.00 94.88 94 PHE A N 1
ATOM 717 C CA . PHE A 1 94 ? 3.026 -1.672 1.951 1.00 94.88 94 PHE A CA 1
ATOM 718 C C . PHE A 1 94 ? 2.366 -0.630 1.059 1.00 94.88 94 PHE A C 1
ATOM 720 O O . PHE A 1 94 ? 1.244 -0.832 0.594 1.00 94.88 94 PHE A O 1
ATOM 727 N N . ASP A 1 95 ? 3.084 0.457 0.805 1.00 95.88 95 ASP A N 1
ATOM 728 C CA . ASP A 1 95 ? 2.772 1.328 -0.320 1.00 95.88 95 ASP A CA 1
ATOM 729 C C . ASP A 1 95 ? 3.076 0.606 -1.649 1.00 95.88 95 ASP A C 1
ATOM 731 O O . ASP A 1 95 ? 3.790 -0.403 -1.671 1.00 95.88 95 ASP A O 1
ATOM 735 N N . LEU A 1 96 ? 2.526 1.088 -2.761 1.00 94.81 96 LEU A N 1
ATOM 736 C CA . LEU A 1 96 ? 2.691 0.456 -4.070 1.00 94.81 96 LEU A CA 1
ATOM 737 C C . LEU A 1 96 ? 3.878 1.051 -4.836 1.00 94.81 96 LEU A C 1
ATOM 739 O O . LEU A 1 96 ? 4.874 0.359 -5.088 1.00 94.81 96 LEU A O 1
ATOM 743 N N . ASP A 1 97 ? 3.768 2.329 -5.194 1.00 93.81 97 ASP A N 1
ATOM 744 C CA . ASP A 1 97 ? 4.693 3.003 -6.097 1.00 93.81 97 ASP A CA 1
ATOM 745 C C . ASP A 1 97 ? 6.026 3.254 -5.406 1.00 93.81 97 ASP A C 1
ATOM 747 O O . ASP A 1 97 ? 6.096 3.771 -4.296 1.00 93.81 97 ASP A O 1
ATOM 751 N N . TRP A 1 98 ? 7.115 2.873 -6.066 1.00 92.69 98 TRP A N 1
ATOM 752 C CA . TRP A 1 98 ? 8.478 2.991 -5.540 1.00 92.69 98 TRP A CA 1
ATOM 753 C C . TRP A 1 98 ? 8.761 2.167 -4.274 1.00 92.69 98 TRP A C 1
ATOM 755 O O . TRP A 1 98 ? 9.876 2.234 -3.758 1.00 92.69 98 TRP A O 1
ATOM 765 N N . THR A 1 99 ? 7.809 1.332 -3.842 1.00 95.81 99 THR A N 1
ATOM 766 C CA . THR A 1 99 ? 7.960 0.365 -2.746 1.00 95.81 99 THR A CA 1
ATOM 767 C C . THR A 1 99 ? 7.909 -1.069 -3.276 1.00 95.81 99 THR A C 1
ATOM 769 O O . THR A 1 99 ? 8.907 -1.788 -3.226 1.00 95.81 99 THR A O 1
ATOM 772 N N . LEU A 1 100 ? 6.773 -1.496 -3.839 1.00 97.50 100 LEU A N 1
ATOM 773 C CA . LEU A 1 100 ? 6.629 -2.832 -4.433 1.00 97.50 100 LEU A CA 1
ATOM 774 C C . LEU A 1 100 ? 6.996 -2.837 -5.918 1.00 97.50 100 LEU A C 1
ATOM 776 O O . LEU A 1 100 ? 7.621 -3.783 -6.410 1.00 97.50 100 LEU A O 1
ATOM 780 N N . VAL A 1 101 ? 6.633 -1.771 -6.631 1.00 96.50 101 VAL A N 1
ATOM 781 C CA . VAL A 1 101 ? 6.843 -1.629 -8.075 1.00 96.50 101 VAL A CA 1
ATOM 782 C C . VAL A 1 101 ? 7.591 -0.344 -8.403 1.00 96.50 101 VAL A C 1
ATOM 784 O O . VAL A 1 101 ? 7.641 0.596 -7.617 1.00 96.50 101 VAL A O 1
ATOM 787 N N . LYS A 1 102 ? 8.208 -0.300 -9.580 1.00 97.06 102 LYS A N 1
ATOM 788 C CA . LYS A 1 102 ? 8.828 0.903 -10.139 1.00 97.06 102 LYS A CA 1
ATOM 789 C C . LYS A 1 102 ? 8.594 0.977 -11.635 1.00 97.06 102 LYS A C 1
ATOM 791 O O . LYS A 1 102 ? 8.284 -0.042 -12.259 1.00 97.06 102 LYS A O 1
ATOM 796 N N . SER A 1 103 ? 8.817 2.155 -12.208 1.00 97.44 103 SER A N 1
ATOM 797 C CA . SER A 1 103 ? 8.692 2.310 -13.650 1.00 97.44 103 SER A CA 1
ATOM 798 C C . SER A 1 103 ? 9.756 1.517 -14.412 1.00 97.44 103 SER A C 1
ATOM 800 O O . SER A 1 103 ? 10.902 1.368 -13.961 1.00 97.44 103 SER A O 1
ATOM 802 N N . ILE A 1 104 ? 9.398 0.980 -15.579 1.00 96.69 104 ILE A N 1
ATOM 803 C CA . ILE A 1 104 ? 10.373 0.345 -16.474 1.00 96.69 104 ILE A CA 1
ATOM 804 C C . ILE A 1 104 ? 11.238 1.429 -17.119 1.00 96.69 104 ILE A C 1
ATOM 806 O O . ILE A 1 104 ? 12.462 1.287 -17.144 1.00 96.69 104 ILE A O 1
ATOM 810 N N . SER A 1 105 ? 10.605 2.517 -17.560 1.00 95.19 105 SER A N 1
ATOM 811 C CA . SER A 1 105 ? 11.192 3.662 -18.257 1.00 95.19 105 SER A CA 1
ATOM 812 C C . SER A 1 105 ? 12.066 4.563 -17.384 1.00 95.19 105 SER A C 1
ATOM 814 O O . SER A 1 105 ? 12.778 5.415 -17.912 1.00 95.19 105 SER A O 1
ATOM 816 N N . GLY A 1 106 ? 12.004 4.421 -16.057 1.00 94.44 106 GLY A N 1
ATOM 817 C CA . GLY A 1 106 ? 12.700 5.298 -15.113 1.00 94.44 106 GLY A CA 1
ATOM 818 C C . GLY A 1 106 ? 12.040 6.669 -14.927 1.00 94.44 106 GLY A C 1
ATOM 819 O O . GLY A 1 106 ? 12.565 7.506 -14.194 1.00 94.44 106 GLY A O 1
ATOM 820 N N . LYS A 1 107 ? 10.880 6.919 -15.551 1.00 94.25 107 LYS A N 1
ATOM 821 C CA . LYS A 1 107 ? 10.102 8.144 -15.329 1.00 94.25 107 LYS A CA 1
ATOM 822 C C . LYS A 1 107 ? 9.508 8.156 -13.925 1.00 94.25 107 LYS A C 1
ATOM 824 O O . LYS A 1 107 ? 9.077 7.122 -13.417 1.00 94.25 107 LYS A O 1
ATOM 829 N N . LYS A 1 108 ? 9.424 9.354 -13.340 1.00 92.50 108 LYS A N 1
ATOM 830 C CA . LYS A 1 108 ? 8.765 9.586 -12.045 1.00 92.50 108 LYS A CA 1
ATOM 831 C C . LYS A 1 108 ? 7.255 9.339 -12.110 1.00 92.50 108 LYS A C 1
ATOM 833 O O . LYS A 1 108 ? 6.693 8.784 -11.175 1.00 92.50 108 LYS A O 1
ATOM 838 N N . PHE A 1 109 ? 6.628 9.749 -13.211 1.00 92.81 109 PHE A N 1
ATOM 839 C CA . PHE A 1 109 ? 5.211 9.532 -13.489 1.00 92.81 109 PHE A CA 1
ATOM 840 C C . PHE A 1 109 ? 5.087 8.769 -14.801 1.00 92.81 109 PHE A C 1
ATOM 842 O O . PHE A 1 109 ? 5.621 9.200 -15.828 1.00 92.81 109 PHE A O 1
ATOM 849 N N . VAL A 1 110 ? 4.421 7.623 -14.747 1.00 92.25 110 VAL A N 1
ATOM 850 C CA . VAL A 1 110 ? 4.188 6.771 -15.910 1.00 92.25 110 VAL A CA 1
ATOM 851 C C . VAL A 1 110 ? 2.812 7.037 -16.500 1.00 92.25 110 VAL A C 1
ATOM 853 O O . VAL A 1 110 ? 1.867 7.367 -15.789 1.00 92.25 110 VAL A O 1
ATOM 856 N N . PHE A 1 111 ? 2.725 6.919 -17.821 1.00 91.00 111 PHE A N 1
ATOM 857 C CA . PHE A 1 111 ? 1.497 7.151 -18.587 1.00 91.00 111 PHE A CA 1
ATOM 858 C C . PHE A 1 111 ? 0.886 5.851 -19.108 1.00 91.00 111 PHE A C 1
ATOM 860 O O . PHE A 1 111 ? -0.288 5.828 -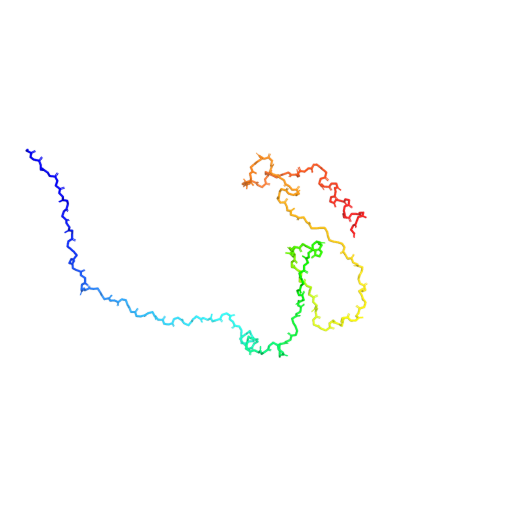19.462 1.00 91.00 111 PHE A O 1
ATOM 867 N N . ASP A 1 112 ? 1.690 4.790 -19.171 1.00 93.12 112 ASP A N 1
ATOM 868 C CA . ASP A 1 112 ? 1.293 3.489 -19.683 1.00 93.12 112 ASP A CA 1
ATOM 869 C C . ASP A 1 112 ? 1.201 2.467 -18.545 1.00 93.12 112 ASP A C 1
ATOM 871 O O . ASP A 1 112 ? 2.046 2.437 -17.648 1.00 93.12 112 ASP A O 1
ATOM 875 N N . ALA A 1 113 ? 0.182 1.611 -18.601 1.00 92.62 113 ALA A N 1
ATOM 876 C CA . ALA A 1 113 ? -0.026 0.546 -17.625 1.00 92.62 113 ALA A CA 1
ATOM 877 C C . ALA A 1 113 ? 1.022 -0.574 -17.751 1.00 92.62 113 ALA A C 1
ATOM 879 O O . ALA A 1 113 ? 1.257 -1.299 -16.787 1.00 92.62 113 ALA A O 1
ATOM 880 N N . GLY A 1 114 ? 1.667 -0.710 -18.916 1.00 95.19 114 GLY A N 1
ATOM 881 C CA . GLY A 1 114 ? 2.766 -1.650 -19.134 1.00 95.19 114 GLY A CA 1
ATOM 882 C C . GLY A 1 114 ? 4.105 -1.190 -18.556 1.00 95.19 114 GLY A C 1
ATOM 883 O O . GLY A 1 114 ? 5.025 -1.994 -18.444 1.00 95.19 114 GLY A O 1
ATOM 884 N N . ASP A 1 115 ? 4.231 0.074 -18.146 1.00 96.12 115 ASP A N 1
ATOM 885 C CA . ASP A 1 115 ? 5.490 0.670 -17.689 1.00 96.12 115 ASP A CA 1
ATOM 886 C C . ASP A 1 115 ? 5.788 0.385 -16.207 1.00 96.12 115 ASP A C 1
ATOM 888 O O . ASP A 1 115 ? 6.418 1.190 -15.531 1.00 96.12 115 ASP A O 1
ATOM 892 N N . TRP A 1 116 ? 5.358 -0.766 -15.684 1.00 97.00 116 TRP A N 1
ATOM 893 C CA . TRP A 1 116 ? 5.595 -1.179 -14.300 1.00 97.00 116 TRP A CA 1
ATOM 894 C C . TRP A 1 116 ? 6.346 -2.503 -14.224 1.00 97.00 116 TRP A C 1
ATOM 896 O O . TRP A 1 116 ? 6.065 -3.458 -14.943 1.00 97.00 116 TRP A O 1
ATOM 906 N N . LYS A 1 117 ? 7.291 -2.586 -13.289 1.00 96.62 117 LYS A N 1
ATOM 907 C CA . LYS A 1 117 ? 7.977 -3.830 -12.922 1.00 96.62 117 LYS A CA 1
ATOM 908 C C . LYS A 1 117 ? 8.180 -3.909 -11.420 1.00 96.62 117 LYS A C 1
ATOM 910 O O . LYS A 1 117 ? 8.156 -2.891 -10.732 1.00 96.62 117 LYS A O 1
ATOM 915 N N . TRP A 1 118 ? 8.461 -5.110 -10.919 1.00 97.88 118 TRP A N 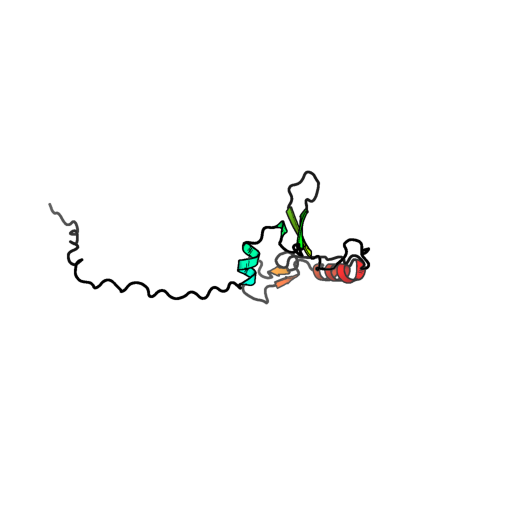1
ATOM 916 C CA . TRP A 1 118 ? 8.902 -5.290 -9.537 1.00 97.88 118 TRP A CA 1
ATOM 917 C C . TRP A 1 118 ? 10.088 -4.378 -9.223 1.00 97.88 118 TRP A C 1
ATOM 919 O O . TRP A 1 118 ? 11.044 -4.287 -10.002 1.00 97.88 118 TRP A O 1
ATOM 929 N N . TRP A 1 119 ? 10.028 -3.711 -8.069 1.00 97.19 119 TRP A N 1
ATOM 930 C CA . TRP A 1 119 ? 11.092 -2.814 -7.624 1.00 97.19 119 TRP A CA 1
ATOM 931 C C . TRP A 1 119 ? 12.435 -3.555 -7.516 1.00 97.19 119 TRP A C 1
ATOM 933 O O . TRP A 1 119 ? 13.465 -3.067 -8.002 1.00 97.19 119 TRP A O 1
ATOM 943 N N . HIS A 1 120 ? 12.379 -4.780 -6.983 1.00 97.44 120 HIS A N 1
ATOM 944 C CA . HIS A 1 120 ? 13.476 -5.736 -6.883 1.00 97.44 120 HIS A CA 1
ATOM 945 C C . HIS A 1 120 ? 12.961 -7.163 -7.175 1.00 97.44 120 HIS A C 1
ATOM 947 O O . HIS A 1 120 ? 11.840 -7.487 -6.774 1.00 97.44 120 HIS A O 1
ATOM 953 N N . PRO A 1 121 ? 13.748 -8.051 -7.817 1.00 97.12 121 PRO A N 1
ATOM 954 C CA . PRO A 1 121 ? 13.327 -9.426 -8.131 1.00 97.12 121 PRO A CA 1
ATOM 955 C C . PRO A 1 121 ? 12.898 -10.254 -6.908 1.00 97.12 121 PRO A C 1
ATOM 957 O O . PRO A 1 121 ? 12.115 -11.189 -7.042 1.00 97.12 121 PRO A O 1
ATOM 960 N N . ASN A 1 122 ? 13.355 -9.886 -5.708 1.00 97.75 122 ASN A N 1
ATOM 961 C CA . ASN A 1 122 ? 12.986 -10.578 -4.467 1.00 97.75 122 ASN A CA 1
ATOM 962 C C . ASN A 1 122 ? 11.619 -10.175 -3.898 1.00 97.75 122 ASN A C 1
ATOM 964 O O . ASN A 1 122 ? 11.138 -10.865 -3.004 1.00 97.75 122 ASN A O 1
ATOM 968 N N . VAL A 1 123 ? 10.981 -9.101 -4.378 1.00 97.75 123 VAL A N 1
ATOM 969 C CA . VAL A 1 123 ? 9.700 -8.631 -3.813 1.00 97.75 123 VAL A CA 1
ATOM 970 C C . VAL A 1 123 ? 8.642 -9.748 -3.788 1.00 97.75 123 VAL A C 1
ATOM 972 O O . VAL A 1 123 ? 8.109 -10.021 -2.712 1.00 97.75 123 VAL A O 1
ATOM 975 N N . PRO A 1 124 ? 8.387 -10.495 -4.882 1.00 97.44 124 PRO A N 1
ATOM 976 C CA . PRO A 1 124 ? 7.407 -11.584 -4.857 1.00 97.44 124 PRO A CA 1
ATOM 977 C C . PRO A 1 124 ? 7.778 -12.728 -3.908 1.00 97.44 124 PRO A C 1
ATOM 979 O O . PRO A 1 124 ? 6.893 -13.379 -3.359 1.00 97.44 124 PRO A O 1
ATOM 982 N N . LEU A 1 125 ? 9.077 -12.997 -3.728 1.00 97.50 125 LEU A N 1
ATOM 983 C CA . LEU A 1 125 ? 9.558 -14.037 -2.815 1.00 97.50 125 LEU A CA 1
ATOM 984 C C . LEU A 1 125 ? 9.275 -13.647 -1.362 1.00 97.50 125 LEU A C 1
ATOM 986 O O . LEU A 1 125 ? 8.728 -14.451 -0.613 1.00 97.50 125 LEU A O 1
ATOM 990 N N . LEU A 1 126 ? 9.580 -12.402 -0.994 1.00 96.19 126 LEU A N 1
ATOM 991 C CA . LEU A 1 126 ? 9.351 -11.880 0.352 1.00 96.19 126 LEU A CA 1
ATOM 992 C C . LEU A 1 126 ? 7.862 -11.787 0.689 1.00 96.19 126 LEU A C 1
ATOM 994 O O . LEU A 1 126 ? 7.471 -12.179 1.782 1.00 96.19 126 LEU A O 1
ATOM 998 N N . LEU A 1 127 ? 7.019 -11.343 -0.250 1.00 96.38 127 LEU A N 1
ATOM 999 C CA . LEU A 1 127 ? 5.568 -11.293 -0.037 1.00 96.38 127 LEU A CA 1
ATOM 1000 C C . LEU A 1 127 ? 4.975 -12.687 0.214 1.00 96.38 127 LEU A C 1
ATOM 1002 O O . LEU A 1 127 ? 4.155 -12.852 1.115 1.00 96.38 127 LEU A O 1
ATOM 1006 N N . ARG A 1 128 ? 5.417 -13.707 -0.537 1.00 96.25 128 ARG A N 1
ATOM 1007 C CA . ARG A 1 128 ? 5.004 -15.100 -0.298 1.00 96.25 128 ARG A CA 1
ATOM 1008 C C . ARG A 1 128 ? 5.491 -15.616 1.051 1.00 96.25 128 ARG A C 1
ATOM 1010 O O . ARG A 1 128 ? 4.712 -16.233 1.766 1.00 96.25 128 ARG A O 1
ATOM 1017 N N . LYS A 1 129 ? 6.748 -15.342 1.404 1.00 95.81 129 LYS A N 1
ATOM 1018 C CA . LYS A 1 129 ? 7.321 -15.730 2.696 1.00 95.81 129 LYS A CA 1
ATOM 1019 C C . LYS A 1 129 ? 6.528 -15.125 3.859 1.00 95.81 129 LYS A C 1
ATOM 1021 O O . LYS A 1 129 ? 6.109 -15.846 4.755 1.00 95.81 129 LYS A O 1
ATOM 1026 N N . LEU A 1 130 ? 6.242 -13.824 3.792 1.00 94.19 130 LEU A N 1
ATOM 1027 C CA . LEU A 1 130 ? 5.436 -13.122 4.792 1.00 94.19 130 LEU A CA 1
ATOM 1028 C C . LEU A 1 130 ? 4.051 -13.752 4.959 1.00 94.19 130 LEU A C 1
ATOM 1030 O O . LEU A 1 130 ? 3.587 -13.905 6.082 1.00 94.19 130 LEU A O 1
ATOM 1034 N N . TYR A 1 131 ? 3.408 -14.135 3.855 1.00 91.62 131 TYR A N 1
ATOM 1035 C CA . TYR A 1 131 ? 2.076 -14.736 3.887 1.00 91.62 131 TYR A CA 1
ATOM 1036 C C . TYR A 1 131 ? 2.061 -16.175 4.420 1.00 91.62 131 TYR A C 1
ATOM 1038 O O . TYR A 1 131 ? 1.130 -16.548 5.123 1.00 91.62 131 TYR A O 1
ATOM 1046 N N . HIS A 1 132 ? 3.058 -16.990 4.069 1.00 92.19 132 HIS A N 1
ATOM 1047 C CA . HIS A 1 132 ? 3.059 -18.417 4.403 1.00 92.19 132 HIS A CA 1
ATOM 1048 C C . HIS A 1 132 ? 3.770 -18.755 5.717 1.00 92.19 132 HIS A C 1
ATOM 1050 O O . HIS A 1 132 ? 3.401 -19.736 6.356 1.00 92.19 132 HIS A O 1
ATOM 1056 N N . GLU A 1 133 ? 4.797 -17.995 6.100 1.00 90.69 133 GLU A N 1
ATOM 1057 C CA . GLU A 1 133 ? 5.681 -18.344 7.221 1.00 90.69 133 GLU A CA 1
ATOM 1058 C C . GLU A 1 133 ? 5.524 -17.407 8.424 1.00 90.69 133 GLU A C 1
ATOM 1060 O O . GLU A 1 133 ? 5.712 -17.834 9.562 1.00 90.69 133 GLU A O 1
ATOM 1065 N N . GLU A 1 134 ? 5.214 -16.126 8.197 1.00 82.75 134 GLU A N 1
ATOM 1066 C CA . GLU A 1 134 ? 5.311 -15.095 9.243 1.00 82.75 134 GLU A CA 1
ATOM 1067 C C . GLU A 1 134 ? 3.954 -14.536 9.713 1.00 82.75 134 GLU A C 1
ATOM 1069 O O . GLU A 1 134 ? 3.877 -14.026 10.843 1.00 82.75 134 GLU A O 1
ATOM 1074 N N . GLY A 1 135 ? 2.918 -14.620 8.868 1.00 69.94 135 GLY A N 1
ATOM 1075 C CA . GLY A 1 135 ? 1.562 -14.085 9.072 1.00 69.94 135 GLY A CA 1
ATOM 1076 C C . GLY A 1 135 ? 0.615 -15.035 9.787 1.00 69.94 135 GLY A C 1
ATOM 1077 O O . GLY A 1 135 ? -0.069 -14.545 10.717 1.00 69.94 135 GLY A O 1
#

pLDDT: mean 78.64, std 16.72, range [37.62, 97.88]